Protein AF-A0A7X7AJL2-F1 (afdb_monomer)

Sequence (88 aa):
MGGGRIFSDSSYKPELKQILEKIQQELNATSLDQVMLAWLLKHPLHIIPILGTGKTERIESAINSQNLEMNNQQWYAIYAHSQMERLP

Foldseek 3Di:
DPPCCLPVPCVPLVVLNVLLVVLCVVQVQPDSLLSVLLLQCPPPVRDDDDDPDDDPVSVVSNVVSVSRPDDPVSSVSSVVSVCPVPDD

Nearest PDB structures (foldseek):
  4r9o-assembly1_C  TM=8.924E-01  e=1.167E-04  Salmonella enterica subsp. enterica serovar Typhimurium str. LT2
  7twz-assembly6_F  TM=8.535E-01  e=2.474E-04  Klebsiella pneumoniae subsp. pneumoniae HS11286
  1og6-assembly1_C  TM=8.424E-01  e=4.466E-04  Escherichia coli K-12
  1og6-assembly1_B  TM=8.334E-01  e=6.163E-04  Escherichia coli K-12
  7utf-assembly1_A  TM=7.521E-01  e=5.914E-02  Rhizobium leguminosarum

Radius of gyration: 12.77 Å; Cα contacts (8 Å, |Δi|>4): 64; chains: 1; bounding box: 27×29×29 Å

pLDDT: mean 73.59, std 13.83, range [28.61, 92.0]

Solvent-accessible surface area (backbone atoms only — not comparable to full-atom values): 5419 Å² total; per-residue (Å²): 124,77,85,56,38,73,77,75,31,81,82,49,58,53,70,46,49,52,50,47,53,52,50,18,62,77,57,69,44,95,40,65,67,23,47,53,44,30,51,41,55,65,34,96,79,61,53,78,81,84,75,77,95,79,51,72,69,56,54,53,34,50,59,57,15,73,74,42,84,78,50,70,67,62,47,47,53,54,48,57,56,68,47,77,83,75,74,133

Secondary structure (DSSP, 8-state):
--TTHHHH-TTS-HHHHHHHHHHHHHTT-S-HHHHHHHHHHTSTT-------TT-HHHHHHHHHHTT----HHHHHHHHHHHSTTS--

Structure (mmCIF, N/CA/C/O backbone):
data_AF-A0A7X7AJL2-F1
#
_entry.id   AF-A0A7X7AJL2-F1
#
loop_
_atom_site.group_PDB
_atom_site.id
_atom_site.type_symbol
_atom_site.label_atom_id
_atom_site.label_alt_id
_atom_site.label_comp_id
_atom_site.label_asym_id
_atom_site.label_entity_id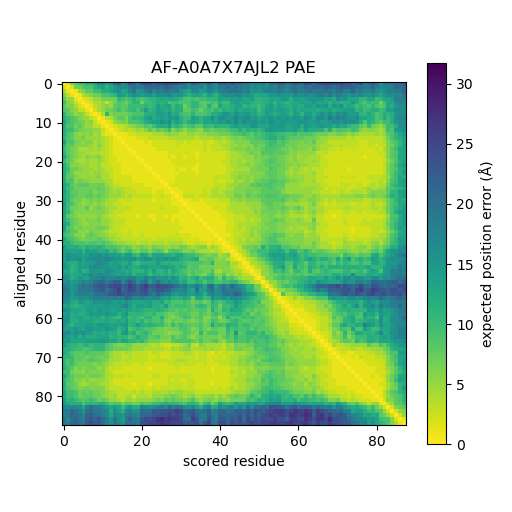
_atom_site.label_seq_id
_atom_site.pdbx_PDB_ins_code
_atom_site.Cartn_x
_atom_site.Cartn_y
_atom_site.Cartn_z
_atom_site.occupancy
_atom_site.B_iso_or_equiv
_atom_site.auth_seq_id
_atom_site.auth_comp_id
_atom_site.auth_asym_id
_atom_site.auth_atom_id
_atom_site.pdbx_PDB_model_num
ATOM 1 N N . MET A 1 1 ? -6.948 -11.460 -2.351 1.00 52.69 1 MET A N 1
ATOM 2 C CA . MET A 1 1 ? -5.717 -10.953 -1.693 1.00 52.69 1 MET A CA 1
ATOM 3 C C . MET A 1 1 ? -4.986 -12.168 -1.150 1.00 52.69 1 MET A C 1
ATOM 5 O O . MET A 1 1 ? -5.677 -12.971 -0.544 1.00 52.69 1 MET A O 1
ATOM 9 N N . GLY A 1 2 ? -3.693 -12.389 -1.406 1.00 52.66 2 GLY A N 1
ATOM 10 C CA . GLY A 1 2 ? -2.988 -13.645 -1.075 1.00 52.66 2 GLY A CA 1
ATOM 11 C C . GLY A 1 2 ? -2.946 -13.995 0.423 1.00 52.66 2 GLY A C 1
ATOM 12 O O . GLY A 1 2 ? -1.914 -13.850 1.066 1.00 52.66 2 GLY A O 1
ATOM 13 N N . GLY A 1 3 ? -4.078 -14.412 0.995 1.00 54.75 3 GLY A N 1
ATOM 14 C CA . GLY A 1 3 ? -4.247 -14.921 2.359 1.00 54.75 3 GLY A CA 1
ATOM 15 C C . GLY A 1 3 ? -3.851 -13.991 3.508 1.00 54.75 3 GLY A C 1
ATOM 16 O O . GLY A 1 3 ? -3.784 -14.459 4.633 1.00 54.75 3 GLY A O 1
ATOM 17 N N . GLY A 1 4 ? -3.530 -12.719 3.254 1.00 60.47 4 GLY A N 1
ATOM 18 C CA . GLY A 1 4 ? -2.892 -11.853 4.253 1.00 60.47 4 GLY A CA 1
ATOM 19 C C . GLY A 1 4 ? -1.384 -12.086 4.417 1.00 60.47 4 GLY A C 1
ATOM 20 O O . GLY A 1 4 ? -0.760 -11.384 5.203 1.00 60.47 4 GLY A O 1
ATOM 21 N N . ARG A 1 5 ? -0.776 -12.988 3.629 1.00 61.84 5 ARG A N 1
ATOM 22 C CA . ARG A 1 5 ? 0.661 -13.313 3.699 1.00 61.84 5 ARG A CA 1
ATOM 23 C C . ARG A 1 5 ? 1.555 -12.128 3.358 1.00 61.84 5 ARG A C 1
ATOM 25 O O . ARG A 1 5 ? 2.594 -11.973 3.968 1.00 61.84 5 ARG A O 1
ATOM 32 N N . ILE A 1 6 ? 1.094 -11.241 2.475 1.00 64.62 6 ILE A N 1
ATOM 33 C CA . ILE A 1 6 ? 1.772 -9.967 2.165 1.00 64.62 6 ILE A CA 1
ATOM 34 C C . ILE A 1 6 ? 1.932 -9.087 3.421 1.00 64.62 6 ILE A C 1
ATOM 36 O O . ILE A 1 6 ? 2.877 -8.311 3.514 1.00 64.62 6 ILE A O 1
ATOM 40 N N . PHE A 1 7 ? 1.024 -9.210 4.393 1.00 64.25 7 PHE A N 1
ATOM 41 C CA . PHE A 1 7 ? 1.063 -8.444 5.640 1.00 64.25 7 PHE A CA 1
ATOM 42 C C . PHE A 1 7 ? 1.708 -9.209 6.793 1.00 64.25 7 PHE A C 1
ATOM 44 O O . PHE A 1 7 ? 2.355 -8.597 7.636 1.00 64.25 7 PHE A O 1
ATOM 51 N N . SER A 1 8 ? 1.509 -10.529 6.855 1.00 64.06 8 SER A N 1
ATOM 52 C CA . SER A 1 8 ? 1.978 -11.359 7.968 1.00 64.06 8 SER A CA 1
ATOM 53 C C . SER A 1 8 ? 3.385 -11.921 7.771 1.00 64.06 8 SER A C 1
ATOM 55 O O . SER A 1 8 ? 4.031 -12.262 8.754 1.00 64.06 8 SER A O 1
ATOM 57 N N . ASP A 1 9 ? 3.848 -12.054 6.528 1.00 70.56 9 ASP A N 1
ATOM 58 C CA . ASP A 1 9 ? 5.144 -12.635 6.188 1.00 70.56 9 ASP A CA 1
ATOM 59 C C . ASP A 1 9 ? 6.007 -11.598 5.463 1.00 70.56 9 ASP A C 1
ATOM 61 O O . ASP A 1 9 ? 5.815 -11.291 4.287 1.00 70.56 9 ASP A O 1
ATOM 65 N N . SER A 1 10 ? 6.979 -11.047 6.187 1.00 62.94 10 SER A N 1
ATOM 66 C CA . SER A 1 10 ? 7.949 -10.083 5.663 1.00 62.94 10 SER A CA 1
ATOM 67 C C . SER A 1 10 ? 8.880 -10.665 4.596 1.00 62.94 10 SER A C 1
ATOM 69 O O . SER A 1 10 ? 9.486 -9.893 3.854 1.00 62.94 10 SER A O 1
ATOM 71 N N . SER A 1 11 ? 8.985 -11.992 4.497 1.00 65.88 11 SER A N 1
ATOM 72 C CA . SER A 1 11 ? 9.792 -12.686 3.486 1.00 65.88 11 SER A CA 1
ATOM 73 C C . SER A 1 11 ? 9.010 -12.920 2.189 1.00 65.88 11 SER A C 1
ATOM 75 O O . SER A 1 11 ? 9.592 -13.253 1.156 1.00 65.88 11 SER A O 1
ATOM 77 N N . TYR A 1 12 ? 7.687 -12.736 2.213 1.00 66.81 12 TYR A N 1
ATOM 78 C CA . TYR A 1 12 ? 6.824 -12.966 1.063 1.00 66.81 12 TYR A CA 1
ATOM 79 C C . TYR A 1 12 ? 6.810 -11.751 0.121 1.00 66.81 12 TYR A C 1
ATOM 81 O O . TYR A 1 12 ? 6.200 -10.724 0.413 1.00 66.81 12 TYR A O 1
ATOM 89 N N . LYS A 1 13 ? 7.451 -11.896 -1.048 1.00 72.69 13 LYS A N 1
ATOM 90 C CA . LYS A 1 13 ? 7.522 -10.893 -2.135 1.00 72.69 13 LYS A CA 1
ATOM 91 C C . LYS A 1 13 ? 8.007 -9.504 -1.653 1.00 72.69 13 LYS A C 1
ATOM 93 O O . LYS A 1 13 ? 7.256 -8.528 -1.737 1.00 72.69 13 LYS A O 1
ATOM 98 N N . PRO A 1 14 ? 9.269 -9.381 -1.193 1.00 79.31 14 PRO A N 1
ATOM 99 C CA . PRO A 1 14 ? 9.810 -8.128 -0.654 1.00 79.31 14 PRO A CA 1
ATOM 100 C C . PRO A 1 14 ? 9.815 -6.979 -1.675 1.00 79.31 14 PRO A C 1
ATOM 102 O O . PRO A 1 14 ? 9.538 -5.839 -1.312 1.00 79.31 14 PRO A O 1
ATOM 105 N N . GLU A 1 15 ? 10.047 -7.272 -2.956 1.00 82.06 15 GLU A N 1
ATOM 106 C CA . GLU A 1 15 ? 10.015 -6.278 -4.040 1.00 82.06 15 GLU A CA 1
ATOM 107 C C . GLU A 1 15 ? 8.617 -5.672 -4.227 1.00 82.06 15 GLU A C 1
ATOM 109 O O . GLU A 1 15 ? 8.460 -4.457 -4.350 1.00 82.06 15 GLU A O 1
ATOM 114 N N . LEU A 1 16 ? 7.573 -6.508 -4.164 1.00 83.75 16 LEU A N 1
ATOM 115 C CA . LEU A 1 16 ? 6.187 -6.047 -4.223 1.00 83.75 16 LEU A CA 1
ATOM 116 C C . LEU A 1 16 ? 5.862 -5.151 -3.024 1.00 83.75 16 LEU A C 1
ATOM 118 O O . LEU A 1 16 ? 5.203 -4.126 -3.186 1.00 83.75 16 LEU A O 1
ATOM 122 N N . LYS A 1 17 ? 6.342 -5.513 -1.830 1.00 84.31 17 LYS A N 1
ATOM 123 C CA . LYS A 1 17 ? 6.140 -4.708 -0.623 1.00 84.31 17 LYS A CA 1
ATOM 124 C C . LYS A 1 17 ? 6.787 -3.326 -0.747 1.00 84.31 17 LYS A C 1
ATOM 126 O O . LYS A 1 17 ? 6.116 -2.338 -0.470 1.00 84.31 17 LYS A O 1
ATOM 131 N N . GLN A 1 18 ? 8.023 -3.242 -1.241 1.00 87.88 18 GLN A N 1
ATOM 132 C CA . GLN A 1 18 ? 8.706 -1.961 -1.470 1.00 87.88 18 GLN A CA 1
ATOM 133 C C . GLN A 1 18 ? 7.942 -1.060 -2.448 1.00 87.88 18 GLN A C 1
ATOM 135 O O . GLN A 1 18 ? 7.834 0.147 -2.239 1.00 87.88 18 GLN A O 1
ATOM 140 N N . ILE A 1 19 ? 7.368 -1.636 -3.507 1.00 88.94 19 ILE A N 1
ATOM 141 C CA . ILE A 1 19 ? 6.557 -0.882 -4.471 1.00 88.94 19 ILE A CA 1
ATOM 142 C C . ILE A 1 19 ? 5.264 -0.387 -3.837 1.00 88.94 19 ILE A C 1
ATOM 144 O O . ILE A 1 19 ? 4.887 0.765 -4.047 1.00 88.94 19 ILE A O 1
ATOM 148 N N . LEU A 1 20 ? 4.597 -1.228 -3.045 1.00 88.81 20 LEU A N 1
ATOM 149 C CA . LEU A 1 20 ? 3.393 -0.825 -2.327 1.00 88.81 20 LEU A CA 1
ATOM 150 C C . LEU A 1 20 ? 3.694 0.293 -1.318 1.00 88.81 20 LEU A C 1
ATOM 152 O O . LEU A 1 20 ? 2.914 1.234 -1.241 1.00 88.81 20 LEU A O 1
ATOM 156 N N . GLU A 1 21 ? 4.824 0.242 -0.607 1.00 90.31 21 GLU A N 1
ATOM 157 C CA . GLU A 1 21 ? 5.272 1.297 0.318 1.00 90.31 21 GLU A CA 1
ATOM 158 C C . GLU A 1 21 ? 5.609 2.603 -0.411 1.00 90.31 21 GLU A C 1
ATOM 160 O O . GLU A 1 21 ? 5.204 3.682 0.024 1.00 90.31 21 GLU A O 1
ATOM 165 N N . LYS A 1 22 ? 6.282 2.524 -1.564 1.00 92.00 22 LYS A N 1
ATOM 166 C CA . LYS A 1 22 ? 6.545 3.694 -2.409 1.00 92.00 22 LYS A CA 1
ATOM 167 C C . LYS A 1 22 ? 5.241 4.351 -2.868 1.00 92.00 22 LYS A C 1
ATOM 169 O O . LYS A 1 22 ? 5.059 5.554 -2.710 1.00 92.00 22 LYS A O 1
ATOM 174 N N . ILE A 1 23 ? 4.313 3.558 -3.399 1.00 90.31 23 ILE A N 1
ATOM 175 C CA . ILE A 1 23 ? 3.015 4.054 -3.876 1.00 90.31 23 ILE A CA 1
ATOM 176 C C . ILE A 1 23 ? 2.167 4.566 -2.707 1.00 90.31 23 ILE A C 1
ATOM 178 O O . ILE A 1 23 ? 1.446 5.547 -2.862 1.00 90.31 23 ILE A O 1
ATOM 182 N N . GLN A 1 24 ? 2.276 3.959 -1.523 1.00 91.19 24 GLN A N 1
ATOM 183 C CA . GLN A 1 24 ? 1.629 4.457 -0.312 1.00 91.19 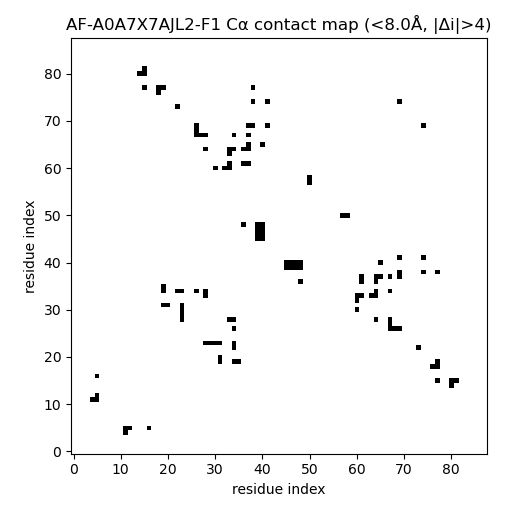24 GLN A CA 1
ATOM 184 C C . GLN A 1 24 ? 2.046 5.900 -0.015 1.00 91.19 24 GLN A C 1
ATOM 186 O O . GLN A 1 24 ? 1.181 6.737 0.237 1.00 91.19 24 GLN A O 1
ATOM 191 N N . GLN A 1 25 ? 3.348 6.191 -0.069 1.00 90.56 25 GLN A N 1
ATOM 192 C CA . GLN A 1 25 ? 3.874 7.539 0.145 1.00 90.56 25 GLN A CA 1
ATOM 193 C C . GLN A 1 25 ? 3.407 8.507 -0.946 1.00 90.56 25 GLN A C 1
ATOM 195 O O . GLN A 1 25 ? 2.945 9.598 -0.631 1.00 90.56 25 GLN A O 1
ATOM 200 N N . GLU A 1 26 ? 3.461 8.098 -2.217 1.00 90.75 26 GLU A N 1
ATOM 201 C CA . GLU A 1 26 ? 3.013 8.929 -3.345 1.00 90.75 26 GLU A CA 1
ATOM 202 C C . GLU A 1 26 ? 1.521 9.282 -3.267 1.00 90.75 26 GLU A C 1
ATOM 204 O O . GLU A 1 26 ? 1.125 10.386 -3.636 1.00 90.75 26 GLU A O 1
ATOM 209 N N . LEU A 1 27 ? 0.694 8.356 -2.777 1.00 87.12 27 LEU A N 1
ATOM 210 C CA . LEU A 1 27 ? -0.750 8.540 -2.639 1.00 87.12 27 LEU A CA 1
ATOM 211 C C . LEU A 1 27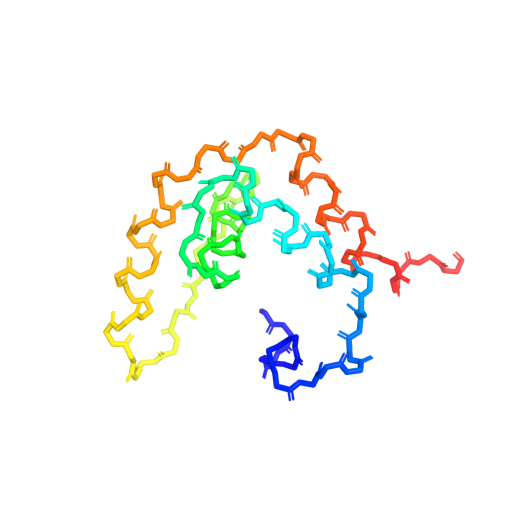 ? -1.165 9.131 -1.285 1.00 87.12 27 LEU A C 1
ATOM 213 O O . LEU A 1 27 ? -2.353 9.350 -1.070 1.00 87.12 27 LEU A O 1
ATOM 217 N N . ASN A 1 28 ? -0.222 9.386 -0.371 1.00 87.56 28 ASN A N 1
ATOM 218 C CA . ASN A 1 28 ? -0.497 9.759 1.024 1.00 87.56 28 ASN A CA 1
ATOM 219 C C . ASN A 1 28 ? -1.474 8.794 1.728 1.00 87.56 28 ASN A C 1
ATOM 221 O O . ASN A 1 28 ? -2.288 9.196 2.560 1.00 87.56 28 ASN A O 1
ATOM 225 N N . ALA A 1 29 ? -1.404 7.507 1.389 1.00 86.31 29 ALA A N 1
ATOM 226 C CA . ALA A 1 29 ? -2.258 6.488 1.977 1.00 86.31 29 ALA A CA 1
ATOM 227 C C . ALA A 1 29 ? -1.806 6.161 3.409 1.00 86.31 29 ALA A C 1
ATOM 229 O O . ALA A 1 29 ? -0.614 6.034 3.703 1.00 86.31 29 ALA A O 1
ATOM 230 N N . THR A 1 30 ? -2.759 5.962 4.319 1.00 84.75 30 THR A N 1
ATOM 231 C CA . THR A 1 30 ? -2.441 5.702 5.734 1.00 84.75 30 THR A CA 1
ATOM 232 C C . THR A 1 30 ? -2.035 4.254 5.997 1.00 84.75 30 THR A C 1
ATOM 234 O O . THR A 1 30 ? -1.482 3.946 7.051 1.00 84.75 30 THR A O 1
ATOM 237 N N . SER A 1 31 ? -2.289 3.348 5.048 1.00 84.00 31 SER A N 1
ATOM 238 C CA . SER A 1 31 ? -1.893 1.942 5.141 1.00 84.00 31 SER A CA 1
ATOM 239 C C . SER A 1 31 ? -1.733 1.286 3.769 1.00 84.00 31 SER A C 1
ATOM 241 O O . SER A 1 31 ? -2.369 1.681 2.792 1.00 84.00 31 SER A O 1
ATOM 243 N N . LEU A 1 32 ? -0.942 0.212 3.715 1.00 83.19 32 LEU A N 1
ATOM 244 C CA . LEU A 1 32 ? -0.822 -0.650 2.532 1.00 83.19 32 LEU A CA 1
ATOM 245 C C . LEU A 1 32 ? -2.157 -1.321 2.150 1.00 83.19 32 LEU A C 1
ATOM 247 O O . LEU A 1 32 ? -2.396 -1.593 0.974 1.00 83.19 32 LEU A O 1
ATOM 251 N N . ASP A 1 33 ? -3.045 -1.546 3.127 1.00 80.12 33 ASP A N 1
ATOM 252 C CA . ASP A 1 33 ? -4.413 -2.025 2.893 1.00 80.12 33 ASP A CA 1
ATOM 253 C C . ASP A 1 33 ? -5.193 -1.049 1.993 1.00 80.12 33 ASP A C 1
ATOM 255 O O . ASP A 1 33 ? -5.832 -1.484 1.035 1.00 80.12 33 ASP A O 1
ATOM 259 N N . GLN A 1 34 ? -5.093 0.265 2.239 1.00 82.25 34 GLN A N 1
ATOM 260 C CA . GLN A 1 34 ? -5.744 1.276 1.395 1.00 82.25 34 GLN A CA 1
ATOM 261 C C . GLN A 1 34 ? -5.200 1.265 -0.032 1.00 82.25 34 GLN A C 1
ATOM 263 O O . GLN A 1 34 ? -5.977 1.338 -0.979 1.00 82.25 34 GLN A O 1
ATOM 268 N N . VAL A 1 35 ? -3.881 1.130 -0.198 1.00 86.19 35 VAL A N 1
ATOM 269 C C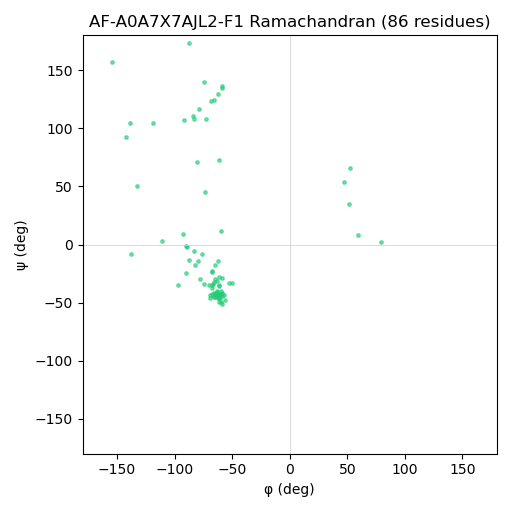A . VAL A 1 35 ? -3.246 1.075 -1.525 1.00 86.19 35 VAL A CA 1
ATOM 270 C C . VAL A 1 35 ? -3.729 -0.144 -2.307 1.00 86.19 35 VAL A C 1
ATOM 272 O O . VAL A 1 35 ? -4.073 -0.033 -3.4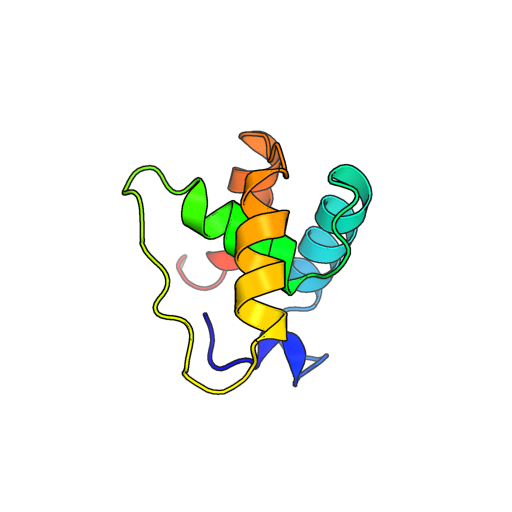83 1.00 86.19 35 VAL A O 1
ATOM 275 N N . MET A 1 36 ? -3.809 -1.309 -1.659 1.00 82.50 36 ME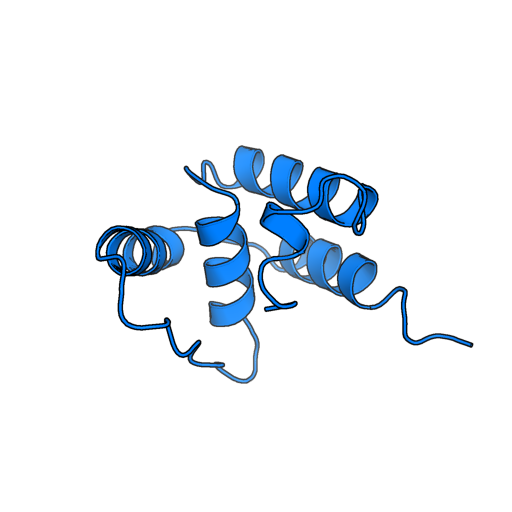T A N 1
ATOM 276 C CA . MET A 1 36 ? -4.314 -2.523 -2.301 1.00 82.50 36 MET A CA 1
ATOM 277 C C . MET A 1 36 ? -5.806 -2.442 -2.630 1.00 82.50 36 MET A C 1
ATOM 279 O O . MET A 1 36 ? -6.224 -2.933 -3.679 1.00 82.50 36 MET A O 1
ATOM 283 N N . LEU A 1 37 ? -6.614 -1.819 -1.768 1.00 80.94 37 LEU A N 1
ATOM 284 C CA . LEU A 1 37 ? -8.030 -1.586 -2.049 1.00 80.94 37 LEU A CA 1
ATOM 285 C C . LEU A 1 37 ? -8.214 -0.613 -3.217 1.00 80.94 37 LEU A C 1
ATOM 287 O O . LEU A 1 37 ? -8.955 -0.941 -4.140 1.00 80.94 37 LEU A O 1
ATOM 291 N N . ALA A 1 38 ? -7.479 0.500 -3.252 1.00 84.38 38 ALA A N 1
ATOM 292 C CA . ALA A 1 38 ? -7.486 1.436 -4.376 1.00 84.38 38 ALA A CA 1
ATOM 293 C C . ALA A 1 38 ? -7.062 0.756 -5.691 1.00 84.38 38 ALA A C 1
ATOM 295 O O . ALA A 1 38 ? -7.700 0.945 -6.726 1.00 84.38 38 ALA A O 1
ATOM 296 N N . TRP A 1 39 ? -6.039 -0.106 -5.651 1.00 86.44 39 TRP A N 1
ATOM 297 C CA . TRP A 1 39 ? -5.598 -0.884 -6.813 1.00 86.44 39 TRP A CA 1
ATOM 298 C C . TRP A 1 39 ? -6.687 -1.831 -7.345 1.00 86.44 39 TRP A C 1
ATOM 300 O O . TRP A 1 39 ? -6.905 -1.905 -8.558 1.00 86.44 39 TRP A O 1
ATOM 310 N N . LEU A 1 40 ? -7.397 -2.528 -6.449 1.00 81.31 40 LEU A N 1
ATOM 311 C CA . LEU A 1 40 ? -8.504 -3.418 -6.817 1.00 81.31 40 LEU A CA 1
ATOM 312 C C . LEU A 1 40 ? -9.720 -2.655 -7.343 1.00 81.31 40 LEU A C 1
ATOM 314 O O . LEU A 1 40 ? -10.298 -3.064 -8.346 1.00 81.31 40 LEU A O 1
ATOM 318 N N . LEU A 1 41 ? -10.096 -1.551 -6.696 1.00 80.31 41 LEU A N 1
ATOM 319 C CA . LEU A 1 41 ? -11.235 -0.727 -7.108 1.00 80.31 41 LEU A CA 1
ATOM 320 C C . LEU A 1 41 ? -10.996 -0.068 -8.471 1.00 80.31 41 LEU A C 1
ATOM 322 O O . LEU A 1 41 ? -11.932 0.083 -9.253 1.00 80.31 41 LEU A O 1
ATOM 326 N N . LYS A 1 42 ? -9.738 0.257 -8.786 1.00 82.44 42 LYS A N 1
ATOM 327 C CA . LYS A 1 42 ? -9.329 0.789 -10.089 1.00 82.44 42 LYS A CA 1
ATOM 328 C C . LYS A 1 42 ? -9.264 -0.273 -11.200 1.00 82.44 42 LYS A C 1
ATOM 330 O O . LYS A 1 42 ? -9.085 0.062 -12.370 1.00 82.44 42 LYS A O 1
ATOM 335 N N . HIS A 1 43 ? -9.408 -1.555 -10.870 1.00 78.81 43 HIS A N 1
ATOM 336 C CA . HIS A 1 43 ? -9.362 -2.623 -11.863 1.00 78.81 43 HIS A CA 1
ATOM 337 C C . HIS A 1 43 ? -10.454 -2.423 -12.940 1.00 78.81 43 HIS A C 1
ATOM 339 O O . HIS A 1 43 ? -11.614 -2.211 -12.587 1.00 78.81 43 HIS A O 1
ATOM 345 N N . PRO A 1 44 ? -10.143 -2.571 -14.245 1.00 70.19 44 PRO A N 1
ATOM 346 C CA . PRO A 1 44 ? -11.081 -2.299 -15.348 1.00 70.19 44 PRO A CA 1
ATOM 347 C C . PRO A 1 44 ? -12.336 -3.188 -15.361 1.00 70.19 44 PRO A C 1
ATOM 349 O O . PRO A 1 44 ? -13.305 -2.890 -16.047 1.00 70.19 44 PRO A O 1
ATOM 352 N N . LEU A 1 45 ? -12.325 -4.281 -14.594 1.00 71.81 45 LEU A N 1
ATOM 353 C CA . LEU A 1 45 ? -13.478 -5.172 -14.397 1.00 71.81 45 LEU A CA 1
ATOM 354 C C . LEU A 1 45 ? -14.332 -4.822 -13.163 1.00 71.81 45 LEU A C 1
ATOM 356 O O . LEU A 1 45 ? -15.187 -5.620 -12.797 1.00 71.81 45 LEU A O 1
ATOM 360 N N . HIS A 1 46 ? -14.084 -3.683 -12.500 1.00 63.28 46 HIS A N 1
ATOM 361 C CA . HIS A 1 46 ? -14.816 -3.216 -11.312 1.00 63.28 46 HIS A CA 1
ATOM 362 C C . HIS A 1 46 ? -15.005 -4.307 -10.244 1.00 63.28 46 HIS A C 1
ATOM 364 O O . HIS A 1 46 ? -16.116 -4.613 -9.810 1.00 63.28 46 HIS A O 1
ATOM 370 N N . ILE A 1 47 ? -13.900 -4.934 -9.832 1.00 67.94 47 ILE A N 1
ATOM 371 C CA . ILE A 1 47 ? -13.928 -6.015 -8.845 1.00 67.94 47 ILE A CA 1
ATOM 372 C C . ILE A 1 47 ? -14.382 -5.443 -7.498 1.00 67.94 47 ILE A C 1
ATOM 374 O O . ILE A 1 47 ? -13.750 -4.533 -6.968 1.00 67.94 47 ILE A O 1
ATOM 378 N N . ILE A 1 48 ? -15.440 -6.014 -6.916 1.00 63.31 48 ILE A N 1
ATOM 379 C CA . ILE A 1 48 ? -15.893 -5.673 -5.563 1.00 63.31 48 ILE A CA 1
ATOM 380 C C . ILE A 1 48 ? -15.207 -6.627 -4.574 1.00 63.31 48 ILE A C 1
ATOM 382 O O . ILE A 1 48 ? -15.544 -7.815 -4.539 1.00 63.31 48 ILE A O 1
ATOM 386 N N . PRO A 1 49 ? -14.227 -6.164 -3.776 1.00 62.88 49 PRO A N 1
ATOM 387 C CA . PRO A 1 49 ? -13.589 -7.015 -2.784 1.00 62.88 49 PRO A CA 1
ATOM 388 C C . PRO A 1 49 ? -14.580 -7.353 -1.663 1.00 62.88 49 PRO A C 1
ATOM 390 O O . PRO A 1 49 ? -15.099 -6.465 -0.989 1.00 62.88 49 PRO A O 1
ATOM 393 N N . ILE A 1 50 ? -14.809 -8.646 -1.417 1.00 61.84 50 ILE A N 1
ATOM 394 C CA . ILE A 1 50 ? -15.548 -9.100 -0.232 1.00 61.84 50 ILE A CA 1
ATOM 395 C C . ILE A 1 50 ? -14.637 -8.912 0.986 1.00 61.84 50 ILE A C 1
ATOM 397 O O . ILE A 1 50 ? -13.648 -9.628 1.166 1.00 61.84 50 ILE A O 1
ATOM 401 N N . LEU A 1 51 ? -14.955 -7.921 1.816 1.00 64.06 51 LEU A N 1
ATOM 402 C CA . LEU A 1 51 ? -14.258 -7.655 3.070 1.00 64.06 51 LEU A CA 1
ATOM 403 C C . LEU A 1 51 ? -14.751 -8.651 4.133 1.00 64.06 51 LEU A C 1
ATOM 405 O O . LEU A 1 51 ? -15.928 -8.664 4.481 1.00 64.06 51 LEU A O 1
ATOM 409 N N . GLY A 1 52 ? -13.860 -9.506 4.644 1.00 54.03 52 GLY A N 1
ATOM 410 C CA . GLY A 1 52 ? -14.182 -10.435 5.735 1.00 54.03 52 GLY A CA 1
ATOM 411 C C . GLY A 1 52 ? -14.658 -9.702 7.000 1.00 54.03 52 GLY A C 1
ATOM 412 O O . GLY A 1 52 ? -14.075 -8.696 7.406 1.00 54.03 52 GLY A O 1
ATOM 413 N N . THR A 1 53 ? -15.715 -10.231 7.613 1.00 56.38 53 THR A N 1
ATOM 414 C CA . THR A 1 53 ? -16.708 -9.588 8.497 1.00 56.38 53 THR A CA 1
ATOM 415 C C . THR A 1 53 ? -16.260 -9.224 9.925 1.00 56.38 53 THR A C 1
ATOM 417 O O . THR A 1 53 ? -16.994 -9.499 10.868 1.00 56.38 53 THR A O 1
ATOM 420 N N . GLY A 1 54 ? -15.087 -8.623 10.151 1.00 51.78 54 GLY A N 1
ATOM 421 C CA . GLY A 1 54 ? -14.608 -8.455 11.540 1.00 51.78 54 GLY A CA 1
ATOM 422 C C . GLY A 1 54 ? -13.971 -7.137 11.957 1.00 51.78 54 GLY A C 1
ATOM 423 O O . GLY A 1 54 ? -13.691 -6.986 13.140 1.00 51.78 54 GLY A O 1
ATOM 424 N N . LYS A 1 55 ? -13.694 -6.200 11.047 1.00 57.66 55 LYS A N 1
ATOM 425 C CA . LYS A 1 55 ? -12.960 -4.980 11.411 1.00 57.66 55 LYS A CA 1
ATOM 426 C C . LYS A 1 55 ? -13.559 -3.770 10.723 1.00 57.66 55 LYS A C 1
ATOM 428 O O . LYS A 1 55 ? -13.344 -3.578 9.529 1.00 57.66 55 LYS A O 1
ATOM 433 N N . THR A 1 56 ? -14.294 -2.960 11.478 1.00 59.56 56 THR A N 1
ATOM 434 C CA . THR A 1 56 ? -14.807 -1.647 11.049 1.00 59.56 56 THR A CA 1
ATOM 435 C C . THR A 1 56 ? -13.685 -0.790 10.451 1.00 59.56 56 THR A C 1
ATOM 437 O O . THR A 1 56 ? -13.888 -0.138 9.431 1.00 59.56 56 THR A O 1
ATOM 440 N N . GLU A 1 57 ? -12.460 -0.940 10.971 1.00 64.06 57 GLU A N 1
ATOM 441 C CA . GLU A 1 57 ? -11.232 -0.327 10.445 1.00 64.06 57 GLU A CA 1
ATOM 442 C C . GLU A 1 57 ? -11.000 -0.602 8.945 1.00 64.06 57 GLU A C 1
ATOM 444 O O . GLU A 1 57 ? -10.468 0.239 8.222 1.00 64.06 57 GLU A O 1
ATOM 449 N N . ARG A 1 58 ? -11.412 -1.771 8.432 1.00 65.69 58 ARG A N 1
ATOM 450 C CA . ARG A 1 58 ? -11.282 -2.109 7.004 1.00 65.69 58 ARG A CA 1
ATOM 451 C C . ARG A 1 58 ? -12.337 -1.449 6.133 1.00 65.69 58 ARG A C 1
ATOM 453 O O . ARG A 1 58 ? -12.055 -1.175 4.971 1.00 65.69 58 ARG A O 1
ATOM 460 N N . ILE A 1 59 ? -13.525 -1.198 6.675 1.00 64.56 59 ILE A N 1
ATOM 461 C CA . ILE A 1 59 ? -14.576 -0.454 5.974 1.00 64.56 59 ILE A CA 1
ATOM 462 C C . ILE A 1 59 ? -14.140 1.005 5.844 1.00 64.56 59 ILE A C 1
ATOM 464 O O . ILE A 1 59 ? -14.178 1.555 4.748 1.00 64.56 59 ILE A O 1
ATOM 468 N N . GLU A 1 60 ? -13.632 1.601 6.923 1.00 67.31 60 GLU A N 1
ATOM 469 C CA . GLU A 1 60 ? -13.065 2.954 6.896 1.00 67.31 60 GLU A CA 1
ATOM 470 C C . GLU A 1 60 ? -11.867 3.046 5.947 1.00 67.31 60 GLU A C 1
ATOM 472 O O . GLU A 1 60 ? -11.770 3.977 5.152 1.00 67.31 60 GLU A O 1
ATOM 477 N N . SER A 1 61 ? -10.984 2.045 5.960 1.00 66.38 61 SER A N 1
ATOM 478 C CA . SER A 1 61 ? -9.882 1.933 5.002 1.00 66.38 61 SER A CA 1
ATOM 479 C C . SER A 1 61 ? -10.382 1.865 3.551 1.00 66.38 61 SER A C 1
ATOM 481 O O . SER A 1 61 ? -9.863 2.573 2.692 1.00 66.38 61 SER A O 1
ATOM 483 N N . ALA A 1 62 ? -11.442 1.100 3.272 1.00 65.19 62 ALA A N 1
ATOM 484 C CA . ALA A 1 62 ? -12.047 1.023 1.943 1.00 65.19 62 ALA A CA 1
ATOM 485 C C . ALA A 1 62 ? -12.675 2.352 1.498 1.00 65.19 62 ALA A C 1
ATOM 487 O O . ALA A 1 62 ? -12.466 2.764 0.358 1.00 65.19 62 ALA A O 1
ATOM 488 N N . ILE A 1 63 ? -13.389 3.047 2.386 1.00 68.38 63 ILE A N 1
ATOM 489 C CA . ILE A 1 63 ? -13.954 4.376 2.107 1.00 68.38 63 ILE A CA 1
ATOM 490 C C . ILE A 1 63 ? -12.826 5.370 1.811 1.00 68.38 63 ILE A C 1
ATOM 492 O O . ILE A 1 63 ? -12.837 6.026 0.775 1.00 68.38 63 ILE A O 1
ATOM 496 N N . ASN A 1 64 ? -11.807 5.419 2.668 1.00 68.56 64 ASN A N 1
ATOM 497 C CA . ASN A 1 64 ? -10.670 6.321 2.500 1.00 68.56 64 ASN A CA 1
ATOM 498 C C . ASN A 1 64 ? -9.841 5.993 1.248 1.00 68.56 64 ASN A C 1
ATOM 500 O O . ASN A 1 64 ? -9.291 6.900 0.629 1.00 68.56 64 ASN A O 1
ATOM 504 N N . SER A 1 65 ? -9.802 4.724 0.825 1.00 66.31 65 SER A N 1
ATOM 505 C CA . SER A 1 65 ? -9.114 4.315 -0.404 1.00 66.31 65 SER A CA 1
ATOM 506 C C . SER A 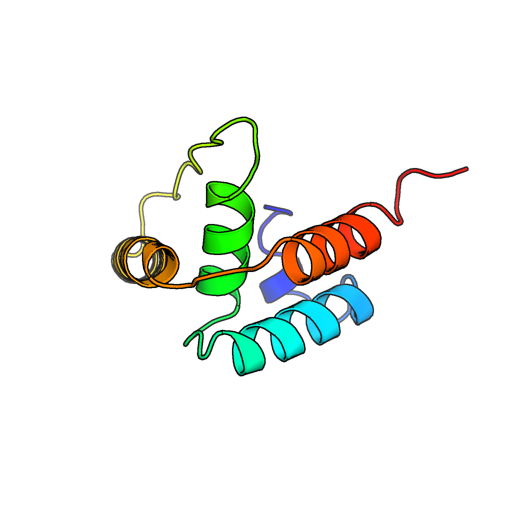1 65 ? -9.768 4.840 -1.684 1.00 66.31 65 SER A C 1
ATOM 508 O O . SER A 1 65 ? -9.075 4.986 -2.685 1.00 66.31 65 SER A O 1
ATOM 510 N N . GLN A 1 66 ? -11.065 5.177 -1.666 1.00 68.81 66 GLN A N 1
ATOM 511 C CA . GLN A 1 66 ? -11.735 5.784 -2.827 1.00 68.81 66 GLN A CA 1
ATOM 512 C C . GLN A 1 66 ? -11.226 7.197 -3.125 1.00 68.81 66 GLN A C 1
ATOM 514 O O . GLN A 1 66 ? -11.317 7.646 -4.263 1.00 68.81 66 GLN A O 1
ATOM 519 N N . ASN A 1 67 ? -10.654 7.875 -2.125 1.00 75.56 67 ASN A N 1
ATOM 520 C CA . ASN A 1 67 ? -10.053 9.197 -2.289 1.00 75.56 67 ASN A CA 1
ATOM 521 C C . ASN A 1 67 ? -8.613 9.130 -2.823 1.00 75.56 67 ASN A C 1
ATOM 523 O O . ASN A 1 67 ? -8.004 10.168 -3.071 1.00 75.56 67 ASN A O 1
ATOM 527 N N . LEU A 1 68 ? -8.042 7.929 -2.970 1.00 81.94 68 LEU A N 1
ATOM 528 C CA . LEU A 1 68 ? -6.696 7.760 -3.502 1.00 81.94 68 LEU A CA 1
ATOM 529 C C . LEU A 1 68 ? -6.740 7.756 -5.030 1.00 81.94 68 LEU A C 1
ATOM 531 O O . LEU A 1 68 ? -7.183 6.793 -5.660 1.00 81.94 68 LEU A O 1
ATOM 535 N N . GLU A 1 69 ? -6.204 8.809 -5.638 1.00 83.56 69 GLU A N 1
ATOM 536 C CA . GLU A 1 69 ? -6.066 8.916 -7.090 1.00 83.56 69 GLU A CA 1
ATOM 537 C C . GLU A 1 69 ? -4.842 8.135 -7.587 1.00 83.56 69 GLU A C 1
ATOM 539 O O . GLU A 1 69 ? -3.828 8.689 -8.011 1.00 83.56 69 GLU A O 1
ATOM 544 N N . MET A 1 70 ? -4.929 6.805 -7.543 1.00 87.69 70 MET A N 1
ATOM 545 C CA . MET A 1 70 ? -3.913 5.957 -8.163 1.00 87.69 70 MET A CA 1
ATOM 546 C C . MET A 1 70 ? -3.897 6.211 -9.670 1.00 87.69 70 MET A C 1
ATOM 548 O O . MET A 1 70 ? -4.938 6.121 -10.317 1.00 87.69 70 MET A O 1
ATOM 552 N N . ASN A 1 71 ? -2.733 6.476 -10.262 1.00 89.06 71 ASN A N 1
ATOM 553 C CA . ASN A 1 71 ? -2.569 6.648 -11.709 1.00 89.06 71 ASN A CA 1
ATOM 554 C C . ASN A 1 71 ? -2.323 5.298 -12.423 1.00 89.06 71 ASN A C 1
ATOM 556 O O . ASN A 1 71 ? -2.267 4.240 -11.796 1.00 89.06 71 ASN A O 1
ATOM 560 N N . ASN A 1 72 ? -2.281 5.284 -13.760 1.00 86.69 72 ASN A N 1
ATOM 561 C CA . ASN A 1 72 ? -2.133 4.027 -14.513 1.00 86.69 72 ASN A CA 1
ATOM 562 C C . ASN A 1 72 ? -0.733 3.416 -14.356 1.00 86.69 72 ASN A C 1
ATOM 564 O O . ASN A 1 72 ? -0.608 2.198 -14.296 1.00 86.69 72 ASN A O 1
ATOM 568 N N . GLN A 1 73 ? 0.310 4.239 -14.245 1.00 88.06 73 GLN A N 1
ATOM 569 C CA . GLN A 1 73 ? 1.686 3.774 -14.073 1.00 88.06 73 GLN A CA 1
ATOM 570 C C . GLN A 1 73 ? 1.873 3.053 -12.731 1.00 88.06 73 GLN A C 1
ATOM 572 O O . GLN A 1 73 ? 2.446 1.968 -12.695 1.00 88.06 73 GLN A O 1
ATOM 577 N N . G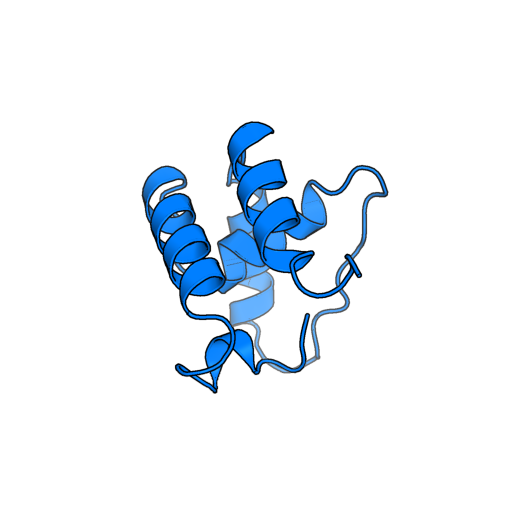LN A 1 74 ? 1.330 3.611 -11.647 1.00 88.88 74 GLN A N 1
ATOM 578 C CA . GLN A 1 74 ? 1.305 2.991 -10.320 1.00 88.88 74 GLN A CA 1
ATOM 579 C C . GLN A 1 74 ? 0.523 1.674 -10.344 1.00 88.88 74 GLN A C 1
ATOM 581 O O . GLN A 1 74 ? 0.982 0.662 -9.816 1.00 88.88 74 GLN A O 1
ATOM 586 N N . TRP A 1 75 ? -0.625 1.661 -11.028 1.00 89.25 75 TRP A N 1
ATOM 587 C CA . TRP A 1 75 ? -1.438 0.457 -11.171 1.00 89.25 75 TRP A CA 1
ATOM 588 C C . TRP A 1 75 ? -0.685 -0.668 -11.899 1.00 89.25 75 TRP A C 1
ATOM 590 O O . TRP A 1 75 ? -0.662 -1.809 -11.427 1.00 89.25 75 TRP A O 1
ATOM 600 N N . TYR A 1 76 ? -0.015 -0.339 -13.010 1.00 87.19 76 TYR A N 1
ATOM 601 C CA . TYR A 1 76 ? 0.809 -1.288 -13.760 1.00 87.19 76 TYR A CA 1
ATOM 602 C C . TYR A 1 76 ? 2.051 -1.731 -12.990 1.00 87.19 76 TYR A C 1
ATOM 604 O O . TYR A 1 76 ? 2.433 -2.893 -13.100 1.00 87.19 76 TYR A O 1
ATOM 612 N N . ALA A 1 77 ? 2.659 -0.856 -12.186 1.00 86.75 77 ALA A N 1
ATOM 613 C CA . ALA A 1 77 ? 3.798 -1.218 -11.348 1.00 86.75 77 ALA A CA 1
ATOM 614 C C . ALA A 1 77 ? 3.424 -2.318 -10.344 1.00 86.75 77 ALA A C 1
ATOM 616 O O . ALA A 1 77 ? 4.134 -3.320 -10.248 1.00 86.75 77 ALA A O 1
ATOM 617 N N . ILE A 1 78 ? 2.278 -2.181 -9.664 1.00 87.12 78 ILE A N 1
ATOM 618 C CA . ILE A 1 78 ? 1.747 -3.224 -8.772 1.00 87.12 78 ILE A CA 1
ATOM 619 C C . ILE A 1 78 ? 1.440 -4.495 -9.571 1.00 87.12 78 ILE A C 1
ATOM 621 O O . ILE A 1 78 ? 1.844 -5.585 -9.170 1.00 87.12 78 ILE A O 1
ATOM 625 N N . TYR A 1 79 ? 0.775 -4.370 -10.725 1.00 84.50 79 TYR A N 1
ATOM 626 C CA . TYR A 1 79 ? 0.421 -5.517 -11.563 1.00 84.50 79 TYR A CA 1
ATOM 627 C C . TYR A 1 79 ? 1.655 -6.314 -12.013 1.00 84.50 79 TYR A C 1
ATOM 629 O O . TYR A 1 79 ? 1.709 -7.521 -11.780 1.00 84.50 79 TYR A O 1
ATOM 637 N N . ALA A 1 80 ? 2.671 -5.659 -12.577 1.00 83.06 80 ALA A N 1
ATOM 638 C CA . ALA A 1 80 ? 3.881 -6.305 -13.085 1.00 83.06 80 ALA A CA 1
ATOM 639 C C . ALA A 1 80 ? 4.605 -7.125 -12.002 1.00 83.06 80 ALA A C 1
ATOM 641 O O . ALA A 1 80 ? 4.955 -8.282 -12.228 1.00 83.06 80 ALA A O 1
ATOM 642 N N . HIS A 1 81 ? 4.734 -6.572 -10.794 1.00 79.44 81 HIS A N 1
ATOM 643 C CA . HIS A 1 81 ? 5.411 -7.241 -9.677 1.00 79.44 81 HIS A CA 1
ATOM 644 C C . HIS A 1 81 ? 4.502 -8.242 -8.948 1.00 79.44 81 HIS A C 1
ATOM 646 O O . HIS A 1 81 ? 4.980 -9.148 -8.267 1.00 79.44 81 HIS A O 1
ATOM 652 N N . SER A 1 82 ? 3.180 -8.144 -9.129 1.00 75.12 82 SER A N 1
ATOM 653 C CA . SER A 1 82 ? 2.236 -9.179 -8.692 1.00 75.12 82 SER A CA 1
ATOM 654 C C . SER A 1 82 ? 2.271 -10.423 -9.593 1.00 75.12 82 SER A C 1
ATOM 656 O O . SER A 1 82 ? 2.103 -11.536 -9.089 1.00 75.12 82 SER A O 1
ATOM 658 N N . GLN A 1 83 ? 2.514 -10.235 -10.900 1.00 66.12 83 GLN A N 1
ATOM 659 C CA . GLN A 1 83 ? 2.477 -11.262 -11.951 1.00 66.12 83 GLN A CA 1
ATOM 660 C C . GLN A 1 83 ? 3.808 -11.982 -12.192 1.00 66.12 83 GLN A C 1
ATOM 662 O O . GLN A 1 83 ? 3.826 -12.921 -12.984 1.00 66.12 83 GLN A O 1
ATOM 667 N N . MET A 1 84 ? 4.896 -11.633 -11.493 1.00 52.09 84 MET A N 1
ATOM 668 C CA . MET A 1 84 ? 6.211 -12.304 -11.595 1.00 52.09 84 MET A CA 1
ATOM 669 C C . MET A 1 84 ? 6.215 -13.811 -11.231 1.00 52.09 84 MET A C 1
ATOM 671 O O . MET A 1 84 ? 7.262 -14.427 -11.102 1.00 52.09 84 MET A O 1
ATOM 675 N N . GLU A 1 85 ? 5.042 -14.425 -11.087 1.00 50.34 85 GLU A N 1
ATOM 676 C CA . GLU A 1 85 ? 4.816 -15.854 -10.869 1.00 50.34 85 GLU A CA 1
ATOM 677 C C . GLU A 1 85 ? 4.158 -16.550 -12.083 1.00 50.34 85 GLU A C 1
ATOM 679 O O . GLU A 1 85 ? 3.836 -17.734 -12.015 1.00 50.34 85 GLU A O 1
ATOM 684 N N . ARG A 1 86 ? 3.924 -15.846 -13.203 1.00 37.62 86 ARG A N 1
ATOM 685 C CA . ARG A 1 86 ? 3.320 -16.421 -14.422 1.00 37.62 86 ARG A CA 1
ATOM 686 C C . ARG A 1 86 ? 4.059 -16.060 -15.712 1.00 37.62 86 ARG A C 1
ATOM 688 O O . ARG A 1 86 ? 3.430 -15.657 -16.681 1.00 37.62 86 ARG A O 1
ATOM 695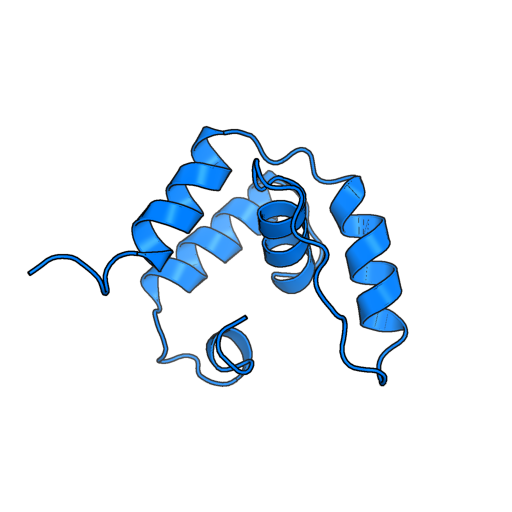 N N . LEU A 1 87 ? 5.371 -16.252 -15.757 1.00 28.61 87 LEU A N 1
ATOM 696 C CA . LEU A 1 87 ? 6.079 -16.423 -17.030 1.00 28.61 87 LEU A CA 1
ATOM 697 C C . LEU A 1 87 ? 7.199 -17.466 -16.861 1.00 28.61 87 LEU A C 1
ATOM 699 O O . LEU A 1 87 ? 8.286 -17.101 -16.414 1.00 28.61 87 LEU A O 1
ATOM 703 N N . PRO A 1 88 ? 6.948 -18.758 -17.144 1.00 44.00 88 PRO A N 1
ATOM 704 C CA . PRO A 1 88 ? 7.923 -19.582 -17.851 1.00 44.00 88 PRO A CA 1
ATOM 705 C C . PRO A 1 88 ? 8.050 -19.145 -19.318 1.00 44.00 88 PRO A C 1
ATOM 707 O O . PRO A 1 88 ? 7.029 -18.703 -19.899 1.00 44.00 88 PRO A O 1
#

Mean predicted aligned error: 8.53 Å

=== Feature glossary ===
Annotated list of the representations used here:

Nearest PDB structures. The Foldseek neighbor list gives the closest experimentally determined structures in the PDB, ranked by structural alignment. TM-score near 1 means near-identical fold; near 0.3 means only rough topology match. This is how one finds what a novel AlphaFold prediction most resembles in the solved-structure universe.

Foldseek 3Di. Foldseek's 3Di representation compresses backbone geometry into a per-residue letter drawn from a learned twenty-state alphabet. It captures the tertiary interaction pattern around each residue — which residues are packed against it in space, regardless of where they are in sequence.

Radius of gyration, Cα contacts, bounding box. Radius of gyration (Rg) is the root-mean-square distance of Cα atoms from their centroid — a single number for overall size and compactness. A globular domain of N residues has Rg ≈ 2.2·N^0.38 Å; an extended or disordered chain has a much larger Rg. The Cα contact count is the number of residue pairs whose Cα atoms are within 8 Å and are more than four positions apart in sequence — a standard proxy for tertiary packing density. The bounding box is the smallest axis-aligned box enclosing all Cα atoms.

InterPro / GO / CATH / organism. The annotation block draws on four external resources. InterPro: which protein families and domains the sequence belongs to. GO: standardized terms for what the protein does, what process it participates in, and where in the cell it acts. CATH: which structural fold it has in the CATH hierarchy. Organism: the species of origin.

mmCIF coordinates. The mmCIF block holds the 3D Cartesian coordinates of each backbone atom (N, Cα, C, O) in ångströms. mmCIF is the PDB's canonical archive format — a tagged-loop text representation of the atomic model.

pLDDT. pLDDT is the predicted lDDT-Cα score: AlphaFold's confidence that the local environment of each residue (all inter-atomic distances within 15 Å) is correctly placed. It is a per-residue number between 0 and 100, with higher meaning more reliable.

Backbone torsions (φ/ψ). φ (phi) and ψ (psi) are the two rotatable backbone dihedrals per residue: φ is the C(i-1)–N–Cα–C torsion, ψ is the N–Cα–C–N(i+1) torsion, both in degrees on (−180°, 180°]. α-helical residues cluster near (−60°, −45°); β-strand residues near (−120°, +130°). A Ramachandran plot is simply a scatter of (φ, ψ) for every residue.

B-factor. For experimental (PDB) structures, the B-factor (temperature factor) quantifies the positional spread of each atom in the crystal — a combination of thermal vibration and static disorder — in units of Å². High B-factors mark flexible loops or poorly resolved regions; low B-factors mark the rigid, well-ordered core.

Secondary structure (3-state, P-SEA). SS3 is a coarse helix/strand/coil call (letters a/b/c) made by the P-SEA algorithm from inter-Cα distances and dihedrals. It is less detailed than DSSP but needs only Cα positions.

Predicted aligned error. Predicted aligned error is AlphaFold's pairwise confidence. Unlike pLDDT (per-residue), PAE is per-residue-pair and captures whether two parts of the structure are correctly placed relative to each other. Units are ångströms of expected positional error.

Solvent-accessible surface area. Solvent-accessible surface area (SASA) is the area in Å² traced out by the centre of a 1.4 Å probe sphere (a water molecule) rolled over the protein's van der Waals surface (Shrake–Rupley / Lee–Richards construction). Buried residues have near-zero SASA; fully exposed residues can exceed 200 Å². The total SASA scales roughly with the number of surface residues.

Secondary structure (8-state, DSSP). The SS8 string is DSSP's per-residue secondary-structure call. α-helix (H) means an i→i+4 H-bond ladder; β-strand (E) means the residue participates in a β-sheet; 3₁₀ (G) and π (I) are tighter and wider helices; T/S are turns/bends; '-' is loop.

Rendered structure images. Structure images are PyMOL renders from six orthogonal camera directions. Cartoon representation draws helices as coils and strands as arrows; sticks shows the backbone as bonds; surface shows the solvent-excluded envelope. Rainbow coloring maps sequence position to hue (blue→red, N→C); chain coloring assigns a distinct color per polypeptide.

Sequence. The amino-acid sequence is the protein's primary structure: the linear order of residues from the N-terminus to the C-terminus, written in one-letter code. Everything else here — the 3D coordinates, the secondary structure, the domain annotations — is ultimately a consequence of this string.

Contact-map, Ramachandran, and PAE plots. Three diagnostic plots accompany the record. The Cα contact map visualizes the tertiary structure as a 2D adjacency matrix (8 Å cutoff, sequence-local contacts suppressed). The Ramachandran plot shows the distribution of backbone (φ, ψ) torsions, with points in the α and β basins reflecting secondary structure content. The PAE plot shows AlphaFold's inter-residue confidence as a color matrix.